Protein AF-A0A835QH93-F1 (afdb_monomer_lite)

Organism: Vanilla planifolia (NCBI:txid51239)

Secondary structure (DSSP, 8-state):
-----PPPHHHH-GGGEETTEE-HHHHHHHHHHHHHHHHHHSEE-HHHHHHHHHHHT--SS---HHHHHHHHHHHHHTTSEEEEE--SSGGGTTS-TT-EEEEE-TTTT-GGG--TTTTSGGGG-TTGGG--TTSSS-GGG-HHHHHHH--

pLDDT: mean 80.74, std 12.68, range [41.09, 94.75]

InterPro domains:
  IPR007832 RNA polymerase Rpc34 [PF05158] (1-40)
  IPR007832 RNA polymerase Rpc34 [PF05158] (43-150)
  IPR016049 RNA polymerase Rpc34-like [PTHR12780] (1-151)

Radius of gyration: 23.1 Å; chains: 1; bounding box: 52×60×58 Å

Sequence (151 aa):
MAVEFEPAKEISGGTWYSDGNLDVEFINILRDQCRMYVERFKVATIENVWQSIRDSGVFNTECSMQQIKEIMGSLVLDKELEELNSTGIGDFSRIQPGKKCYKRCKDGGNPKEQGILSSIPCGVCPRLTDCTPDGIISPKTCVYFDKWLDF

Foldseek 3Di:
DDDPDDPDCVVQVHPQDDPSHGPVVVLVVLLVLLLVVQVVLQKFDLVRSLVVVVVVVPDPDDDDSVSSVVSVVVCVVLLQKPKDFQCCDDSSVVPPGRDIMIGGRPPRPPVPCPDPLNLACLSVPPCVVQEDCPGPRYPVPHPRRVVSPPD

Structure (mmCIF, N/CA/C/O backbone):
data_AF-A0A835QH93-F1
#
_entry.id   AF-A0A835QH93-F1
#
loop_
_atom_site.group_PDB
_atom_site.id
_atom_site.type_symbol
_atom_site.label_atom_id
_atom_site.label_alt_id
_atom_site.label_comp_id
_atom_site.label_asym_id
_atom_site.label_entity_id
_atom_site.label_seq_id
_atom_site.pdbx_PDB_ins_code
_atom_site.Cartn_x
_atom_site.Cartn_y
_atom_site.Cartn_z
_atom_site.occupancy
_atom_site.B_iso_or_equiv
_atom_site.auth_seq_id
_atom_site.auth_comp_id
_atom_site.auth_asym_id
_atom_site.auth_atom_id
_atom_site.pdbx_PDB_model_num
ATOM 1 N N . MET A 1 1 ? -12.101 -43.143 9.505 1.00 41.09 1 MET A N 1
ATOM 2 C CA . MET A 1 1 ? -12.578 -41.748 9.487 1.00 41.09 1 MET A CA 1
ATOM 3 C C . MET A 1 1 ? -11.336 -40.892 9.366 1.00 41.09 1 MET A C 1
ATOM 5 O O . MET A 1 1 ? -10.576 -40.824 10.322 1.00 41.09 1 MET A O 1
ATOM 9 N N . ALA A 1 2 ? -11.031 -40.423 8.157 1.00 46.91 2 ALA A N 1
ATOM 10 C CA . ALA A 1 2 ? -9.897 -39.534 7.954 1.00 46.91 2 ALA A CA 1
ATOM 11 C C . ALA A 1 2 ? -10.254 -38.208 8.625 1.00 46.91 2 ALA A C 1
ATOM 13 O O . ALA A 1 2 ? -11.268 -37.605 8.288 1.00 46.91 2 ALA A O 1
ATOM 14 N N . VAL A 1 3 ? -9.483 -37.838 9.641 1.00 52.50 3 VAL A N 1
ATOM 15 C CA . VAL A 1 3 ? -9.529 -36.506 10.236 1.00 52.50 3 VAL A CA 1
ATOM 16 C C . VAL A 1 3 ? -9.172 -35.541 9.112 1.00 52.50 3 VAL A C 1
ATOM 18 O O . VAL A 1 3 ? -8.122 -35.702 8.490 1.00 52.50 3 VAL A O 1
ATOM 21 N N . GLU A 1 4 ? -10.071 -34.614 8.795 1.00 51.53 4 GLU A N 1
ATOM 22 C CA . GLU A 1 4 ? -9.801 -33.554 7.830 1.00 51.53 4 GLU A CA 1
ATOM 23 C C . GLU A 1 4 ? -8.654 -32.706 8.384 1.00 51.53 4 GLU A C 1
ATOM 25 O O . GLU A 1 4 ? -8.817 -31.925 9.319 1.00 51.53 4 GLU A O 1
ATOM 30 N N . PHE A 1 5 ? -7.448 -32.953 7.877 1.00 62.72 5 PHE A N 1
ATOM 31 C CA . PHE A 1 5 ? -6.289 -32.133 8.180 1.00 62.72 5 PHE A CA 1
ATOM 32 C C . PHE A 1 5 ? -6.485 -30.798 7.473 1.00 62.72 5 PHE A C 1
ATOM 34 O O . PHE A 1 5 ? -6.316 -30.712 6.257 1.00 62.72 5 PHE A O 1
ATOM 41 N N . GLU A 1 6 ? -6.834 -29.760 8.228 1.00 58.00 6 GLU A N 1
ATOM 42 C CA . GLU A 1 6 ? -6.740 -28.401 7.713 1.00 58.00 6 GLU A CA 1
ATOM 43 C C . GLU A 1 6 ? -5.255 -28.080 7.477 1.00 58.00 6 GLU A C 1
ATOM 45 O O . GLU A 1 6 ? -4.447 -28.156 8.413 1.00 58.00 6 GLU A O 1
ATOM 50 N N . PRO A 1 7 ? -4.847 -27.763 6.236 1.00 60.41 7 PRO A N 1
ATOM 51 C CA . PRO A 1 7 ? -3.480 -27.351 5.961 1.00 60.41 7 PRO A CA 1
ATOM 52 C C . PRO A 1 7 ? -3.141 -26.104 6.781 1.00 60.41 7 PRO A C 1
ATOM 54 O O . PRO A 1 7 ? -3.961 -25.194 6.927 1.00 60.41 7 PRO A O 1
ATOM 57 N N . ALA A 1 8 ? -1.914 -26.055 7.307 1.00 59.53 8 ALA A N 1
ATOM 58 C CA . ALA A 1 8 ? -1.436 -24.904 8.065 1.00 59.53 8 ALA A CA 1
ATOM 59 C C . ALA A 1 8 ? -1.671 -23.608 7.271 1.00 59.53 8 ALA A C 1
ATOM 61 O O . ALA A 1 8 ? -1.452 -23.576 6.060 1.00 59.53 8 ALA A O 1
ATOM 62 N N . LYS A 1 9 ? -2.095 -22.536 7.952 1.00 63.66 9 LYS A N 1
ATOM 63 C CA . LYS A 1 9 ? -2.464 -21.252 7.321 1.00 63.66 9 LYS A CA 1
ATOM 64 C C . LYS A 1 9 ? -1.353 -20.658 6.447 1.00 63.66 9 LYS A C 1
ATOM 66 O O . LYS A 1 9 ? -1.638 -19.964 5.482 1.00 63.66 9 LYS A O 1
ATOM 71 N N . GLU A 1 10 ? -0.098 -20.963 6.764 1.00 60.88 10 GLU A N 1
ATOM 72 C CA . GLU A 1 10 ? 1.080 -20.560 5.986 1.00 60.88 10 GLU A CA 1
ATOM 73 C C . GLU A 1 10 ? 1.175 -21.273 4.625 1.00 60.88 10 GLU A C 1
ATOM 75 O O . GLU A 1 10 ? 1.751 -20.736 3.686 1.00 60.88 10 GLU A O 1
ATOM 80 N N . ILE A 1 11 ? 0.591 -22.470 4.511 1.00 63.59 11 ILE A N 1
ATOM 81 C CA . ILE A 1 11 ? 0.590 -23.311 3.307 1.00 63.59 11 ILE A CA 1
ATOM 82 C C . ILE A 1 11 ? -0.681 -23.069 2.480 1.00 63.59 11 ILE A C 1
ATOM 84 O O . ILE A 1 11 ? -0.625 -23.076 1.256 1.00 63.59 11 ILE A O 1
ATOM 88 N N . SER A 1 12 ? -1.824 -22.829 3.132 1.00 62.31 12 SER A N 1
ATOM 89 C CA . SER A 1 12 ? -3.102 -22.543 2.461 1.00 62.31 12 SER A CA 1
ATOM 90 C C . SER A 1 12 ? -3.302 -21.073 2.085 1.00 62.31 12 SER A C 1
ATOM 92 O O . SER A 1 12 ? -4.316 -20.735 1.482 1.00 62.31 12 SER A O 1
ATOM 94 N N . GLY A 1 13 ? -2.366 -20.191 2.453 1.00 63.03 13 GLY A N 1
ATOM 95 C CA . GLY A 1 13 ? -2.472 -18.745 2.234 1.00 63.03 13 GLY A CA 1
ATOM 96 C C . GLY A 1 13 ? -3.401 -18.027 3.226 1.00 63.03 13 GLY A C 1
ATOM 97 O O . GLY A 1 13 ? -3.444 -16.797 3.273 1.00 63.03 13 GLY A O 1
ATOM 98 N N . GLY A 1 14 ? -4.099 -18.775 4.084 1.00 72.25 14 GLY A N 1
ATOM 99 C CA . GLY A 1 14 ? -4.947 -18.231 5.137 1.00 72.25 14 GLY A CA 1
ATOM 100 C C . GLY A 1 14 ? -6.196 -17.523 4.604 1.00 72.25 14 GLY A C 1
ATOM 101 O O . GLY A 1 14 ? -6.692 -17.805 3.521 1.00 72.25 14 GLY A O 1
ATOM 102 N N . THR A 1 15 ? -6.722 -16.582 5.386 1.00 71.69 15 THR A N 1
ATOM 103 C CA . THR A 1 15 ? -8.011 -15.907 5.140 1.00 71.69 15 THR A CA 1
ATOM 104 C C . THR A 1 15 ? -7.987 -14.867 4.014 1.00 71.69 15 THR A C 1
ATOM 106 O O . THR A 1 15 ? -8.982 -14.177 3.810 1.00 71.69 15 THR A O 1
ATOM 109 N N . TRP A 1 16 ? -6.861 -14.716 3.313 1.00 78.75 16 TRP A N 1
ATOM 110 C CA . TRP A 1 16 ? -6.743 -13.871 2.120 1.00 78.75 16 TRP A CA 1
ATOM 111 C C . TRP A 1 16 ? -6.931 -14.650 0.819 1.00 78.75 16 TRP A C 1
ATOM 113 O O . TRP A 1 16 ? -6.982 -14.040 -0.244 1.00 78.75 16 TRP A O 1
ATOM 123 N N . TYR A 1 17 ? -7.000 -15.980 0.896 1.00 79.81 17 TYR A N 1
ATOM 124 C CA . TYR A 1 17 ? -7.108 -16.849 -0.264 1.00 79.81 17 TYR A CA 1
ATOM 125 C C . TYR A 1 17 ? -8.486 -17.500 -0.304 1.00 79.81 17 TYR A C 1
ATOM 127 O O . TYR A 1 17 ? -8.955 -18.068 0.682 1.00 79.81 17 TYR A O 1
ATOM 135 N N . SER A 1 18 ? -9.095 -17.446 -1.480 1.00 73.62 18 SER A N 1
ATOM 136 C CA . SER A 1 18 ? -10.361 -18.076 -1.822 1.00 73.62 18 SER A CA 1
ATOM 137 C C . SER A 1 18 ? -10.077 -19.066 -2.954 1.00 73.62 18 SER A C 1
ATOM 139 O O . SER A 1 18 ? -9.582 -18.678 -4.010 1.00 73.62 18 SER A O 1
ATOM 141 N N . ASP A 1 19 ? -10.329 -20.357 -2.720 1.00 72.88 19 ASP A N 1
ATOM 142 C CA . ASP A 1 19 ? -10.114 -21.438 -3.703 1.00 72.88 19 ASP A CA 1
ATOM 143 C C . ASP A 1 19 ? -8.697 -21.455 -4.325 1.00 72.88 19 ASP A C 1
ATOM 145 O O . ASP A 1 19 ? -8.501 -21.522 -5.538 1.00 72.88 19 ASP A O 1
ATOM 149 N N . GLY A 1 20 ? -7.674 -21.304 -3.475 1.00 73.81 20 GLY A N 1
ATOM 150 C CA . GLY A 1 20 ? -6.267 -21.312 -3.892 1.00 73.81 20 GLY A CA 1
ATOM 151 C C . GLY A 1 20 ? -5.785 -20.039 -4.598 1.00 73.81 20 GLY A C 1
ATOM 152 O O . GLY A 1 20 ? -4.603 -19.951 -4.927 1.00 73.81 20 GLY A O 1
ATOM 153 N N . ASN A 1 21 ? -6.649 -19.036 -4.785 1.00 78.69 21 ASN A N 1
ATOM 154 C CA . ASN A 1 21 ? -6.293 -17.740 -5.358 1.00 78.69 21 ASN A CA 1
ATOM 155 C C . ASN A 1 21 ? -6.400 -16.626 -4.317 1.00 78.69 21 ASN A C 1
ATOM 157 O O . ASN A 1 21 ? -7.298 -16.631 -3.480 1.00 78.69 21 ASN A O 1
ATOM 161 N N . LEU A 1 22 ? -5.492 -15.652 -4.383 1.00 81.75 22 LEU A N 1
ATOM 162 C CA . LEU A 1 22 ? -5.557 -14.463 -3.537 1.00 81.75 22 LEU A CA 1
ATOM 163 C C . LEU A 1 22 ? -6.798 -13.639 -3.907 1.00 81.75 22 LEU A C 1
ATOM 165 O O . LEU A 1 22 ? -6.974 -13.266 -5.068 1.00 81.75 22 LEU A O 1
ATOM 169 N N . ASP A 1 23 ? -7.624 -13.318 -2.918 1.00 85.25 23 ASP A N 1
ATOM 170 C CA . ASP A 1 23 ? -8.835 -12.525 -3.098 1.00 85.25 23 ASP A CA 1
ATOM 171 C C . ASP A 1 23 ? -8.491 -11.028 -3.160 1.00 85.25 23 ASP A C 1
ATOM 173 O O . ASP A 1 23 ? -8.589 -10.268 -2.193 1.00 85.25 23 ASP A O 1
ATOM 177 N N . VAL A 1 24 ? -7.989 -10.612 -4.324 1.00 86.62 24 VAL A N 1
ATOM 178 C CA . VAL A 1 24 ? -7.535 -9.236 -4.572 1.00 86.62 24 VAL A CA 1
ATOM 179 C C . VAL A 1 24 ? -8.693 -8.240 -4.466 1.00 86.62 24 VAL A C 1
ATOM 181 O O . VAL A 1 24 ? -8.497 -7.113 -4.011 1.00 86.62 24 VAL A O 1
ATOM 184 N N . GLU A 1 25 ? -9.901 -8.642 -4.860 1.00 85.75 25 GLU A N 1
ATOM 185 C CA . GLU A 1 25 ? -11.086 -7.787 -4.795 1.00 85.75 25 GLU A CA 1
ATOM 186 C C . GLU A 1 25 ? -11.473 -7.509 -3.340 1.00 85.75 25 GLU A C 1
ATOM 188 O O . GLU A 1 25 ? -11.608 -6.347 -2.950 1.00 85.75 25 GLU A O 1
ATOM 193 N N . PHE A 1 26 ? -11.523 -8.551 -2.506 1.00 84.94 26 PHE A N 1
ATOM 194 C CA . PHE A 1 26 ? -11.738 -8.407 -1.069 1.00 84.94 26 PHE A CA 1
ATOM 195 C C . PHE A 1 26 ? -10.687 -7.504 -0.408 1.00 84.94 26 PHE A C 1
ATOM 197 O O . PHE A 1 26 ? -11.040 -6.588 0.342 1.00 84.94 26 PHE A O 1
ATOM 204 N N . ILE A 1 27 ? -9.400 -7.714 -0.713 1.00 87.88 27 ILE A N 1
ATOM 205 C CA . ILE A 1 27 ? -8.294 -6.907 -0.173 1.00 87.88 27 ILE A CA 1
ATOM 206 C C . ILE A 1 27 ? -8.453 -5.431 -0.551 1.00 87.88 27 ILE A C 1
ATOM 208 O O . ILE A 1 27 ? -8.309 -4.560 0.310 1.00 87.88 27 ILE A O 1
ATOM 212 N N . ASN A 1 28 ? -8.773 -5.141 -1.813 1.00 88.69 28 ASN A N 1
ATOM 213 C CA . ASN A 1 28 ? -8.933 -3.771 -2.293 1.00 88.69 28 ASN A CA 1
ATOM 214 C C . ASN A 1 28 ? -10.135 -3.072 -1.648 1.00 88.69 28 ASN A C 1
ATOM 216 O O . ASN A 1 28 ? -9.997 -1.945 -1.176 1.00 88.69 28 ASN A O 1
ATOM 220 N N . ILE A 1 29 ? -11.283 -3.748 -1.539 1.00 88.38 29 ILE A N 1
ATOM 221 C CA . ILE A 1 29 ? -12.468 -3.183 -0.876 1.00 88.38 29 ILE A CA 1
ATOM 222 C C . ILE A 1 29 ? -12.162 -2.890 0.598 1.00 88.38 29 ILE A C 1
ATOM 224 O O . ILE A 1 29 ? -12.495 -1.819 1.109 1.00 88.38 29 ILE A O 1
ATOM 228 N N . LEU A 1 30 ? -11.497 -3.816 1.295 1.00 88.62 30 LEU A N 1
ATOM 229 C CA . LEU A 1 30 ? -11.138 -3.642 2.702 1.00 88.62 30 LEU A CA 1
ATOM 230 C C . LEU A 1 30 ? -10.139 -2.495 2.894 1.00 88.62 30 LEU A C 1
ATOM 232 O O . LEU A 1 30 ? -10.260 -1.708 3.836 1.00 88.62 30 LEU A O 1
ATOM 236 N N . ARG A 1 31 ? -9.175 -2.368 1.979 1.00 90.56 31 ARG A N 1
ATOM 237 C CA . ARG A 1 31 ? -8.226 -1.255 1.934 1.00 90.56 31 ARG A CA 1
ATOM 238 C C . ARG A 1 31 ? -8.944 0.085 1.763 1.00 90.56 31 ARG A C 1
ATOM 240 O O . ARG A 1 31 ? -8.655 1.015 2.519 1.00 90.56 31 ARG A O 1
ATOM 247 N N . ASP A 1 32 ? -9.890 0.178 0.832 1.00 89.25 32 ASP A N 1
ATOM 248 C CA . ASP A 1 32 ? -10.663 1.401 0.600 1.00 89.25 32 ASP A CA 1
ATOM 249 C C . ASP A 1 32 ? -11.520 1.769 1.812 1.00 89.25 32 ASP A C 1
ATOM 251 O O . ASP A 1 32 ? -11.512 2.924 2.236 1.00 89.25 32 ASP A O 1
ATOM 255 N N . GLN A 1 33 ? -12.178 0.799 2.454 1.00 88.88 33 GLN A N 1
ATOM 256 C CA . GLN A 1 33 ? -12.939 1.049 3.684 1.00 88.88 33 GLN A CA 1
ATOM 257 C C . GLN A 1 33 ? -12.050 1.576 4.818 1.00 88.88 33 GLN A C 1
ATOM 259 O O . GLN A 1 33 ? -12.387 2.576 5.461 1.00 88.88 33 GLN A O 1
ATOM 264 N N . CYS A 1 34 ? -10.884 0.957 5.035 1.00 89.88 34 CYS A N 1
ATOM 265 C CA . CYS A 1 34 ? -9.896 1.437 6.002 1.00 89.88 34 CYS A CA 1
ATOM 266 C C . CYS A 1 34 ? -9.474 2.879 5.693 1.00 89.88 34 CYS A C 1
ATOM 268 O O . CYS A 1 34 ? -9.470 3.729 6.587 1.00 89.88 34 CYS A O 1
ATOM 270 N N . ARG A 1 35 ? -9.160 3.180 4.427 1.00 88.94 35 ARG A N 1
ATOM 271 C CA . ARG A 1 35 ? -8.760 4.523 3.994 1.00 88.94 35 ARG A CA 1
ATOM 272 C C . ARG A 1 35 ? -9.872 5.545 4.228 1.00 88.94 35 ARG A C 1
ATOM 274 O O . ARG A 1 35 ? -9.624 6.568 4.866 1.00 88.94 35 ARG A O 1
ATOM 281 N N . MET A 1 36 ? -11.086 5.260 3.760 1.00 88.06 36 MET A N 1
ATOM 282 C CA . MET A 1 36 ? -12.250 6.140 3.899 1.00 88.06 36 MET A CA 1
ATOM 283 C C . MET A 1 36 ? -12.551 6.448 5.367 1.00 88.06 36 MET A C 1
ATOM 285 O O . MET A 1 36 ? -12.867 7.589 5.716 1.00 88.06 36 MET A O 1
ATOM 289 N N . TYR A 1 37 ? -12.412 5.455 6.249 1.00 89.12 37 TYR A N 1
ATOM 290 C CA . TYR A 1 37 ? -12.586 5.658 7.682 1.00 89.12 37 TYR A CA 1
ATOM 291 C C . TYR A 1 37 ? -11.554 6.644 8.248 1.00 89.12 37 TYR A C 1
ATOM 293 O O . TYR A 1 37 ? -11.921 7.601 8.936 1.00 89.12 37 TYR A O 1
ATOM 301 N N . VAL A 1 38 ? -10.266 6.457 7.937 1.00 88.88 38 VAL A N 1
ATOM 302 C CA . VAL A 1 38 ? -9.202 7.351 8.426 1.00 88.88 38 VAL A CA 1
ATOM 303 C C . VAL A 1 38 ? -9.373 8.771 7.882 1.00 88.88 38 VAL A C 1
ATOM 305 O O . VAL A 1 38 ? -9.186 9.734 8.627 1.00 88.88 38 VAL A O 1
ATOM 308 N N . GLU A 1 39 ? -9.778 8.924 6.619 1.00 86.19 39 GLU A N 1
ATOM 309 C CA . GLU A 1 39 ? -10.059 10.236 6.020 1.00 86.19 39 GLU A CA 1
ATOM 310 C C . GLU A 1 39 ? -11.213 10.956 6.727 1.00 86.19 39 GLU A C 1
ATOM 312 O O . GLU A 1 39 ? -11.124 12.154 7.001 1.00 86.19 39 GLU A O 1
ATOM 317 N N . ARG A 1 40 ? -12.270 10.226 7.099 1.00 86.19 40 ARG A N 1
ATOM 318 C CA . ARG A 1 40 ? -13.438 10.798 7.778 1.00 86.19 40 ARG A CA 1
ATOM 319 C C . ARG A 1 40 ? -13.153 11.212 9.222 1.00 86.19 40 ARG A C 1
ATOM 321 O O . ARG A 1 40 ? -13.642 12.252 9.663 1.00 86.19 40 ARG A O 1
ATOM 328 N N . PHE A 1 41 ? -12.400 10.407 9.970 1.00 82.00 41 PHE A N 1
ATOM 329 C CA . PHE A 1 41 ? -12.162 10.628 11.403 1.00 82.00 41 PHE A CA 1
ATOM 330 C C . PHE A 1 41 ? -10.837 11.338 11.722 1.00 82.00 41 PHE A C 1
ATOM 332 O O . PHE A 1 41 ? -10.592 11.645 12.888 1.00 82.00 41 PHE A O 1
ATOM 339 N N . LYS A 1 42 ? -10.014 11.646 10.705 1.00 83.75 42 LYS A N 1
ATOM 340 C CA . LYS A 1 42 ? -8.650 12.221 10.762 1.00 83.75 42 LYS A CA 1
ATOM 341 C C . LYS A 1 42 ? -7.600 11.351 11.457 1.00 83.75 42 LYS A C 1
ATOM 343 O O . LYS A 1 42 ? -6.460 11.295 10.999 1.00 83.75 42 LYS A O 1
ATOM 348 N N . VAL A 1 43 ? -7.972 10.696 12.553 1.00 86.56 43 VAL A N 1
ATOM 349 C CA . VAL A 1 43 ? -7.147 9.776 13.333 1.00 86.56 43 VAL A CA 1
ATOM 350 C C . VAL A 1 43 ? -7.9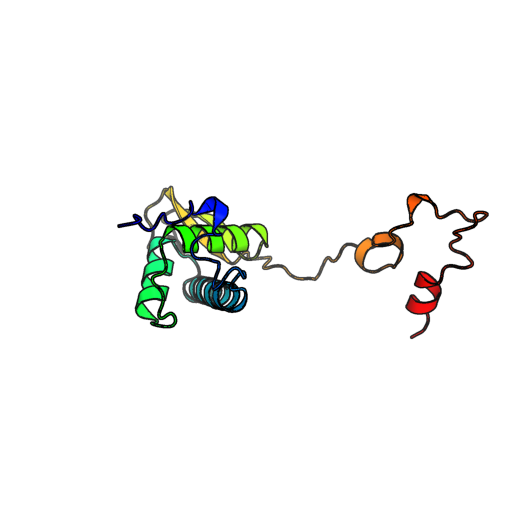76 8.538 13.658 1.00 86.56 43 VAL A C 1
ATOM 352 O O . VAL A 1 43 ? -9.120 8.645 14.100 1.00 86.56 43 VAL A O 1
ATOM 355 N N . ALA A 1 44 ? -7.393 7.358 13.470 1.00 88.94 44 ALA A N 1
ATOM 356 C CA . ALA A 1 44 ? -8.046 6.085 13.738 1.00 88.94 44 ALA A CA 1
ATOM 357 C C . ALA A 1 44 ? -7.146 5.124 14.523 1.00 88.94 44 ALA A C 1
ATOM 359 O O . ALA A 1 44 ? -5.923 5.162 14.420 1.00 88.94 44 ALA A O 1
ATOM 360 N N . THR A 1 45 ? -7.753 4.223 15.290 1.00 89.56 45 THR A N 1
ATOM 361 C CA . THR A 1 45 ? -7.084 3.064 15.899 1.00 89.56 45 THR A CA 1
ATOM 362 C C . THR A 1 45 ? -7.542 1.786 15.196 1.00 89.56 45 THR A C 1
ATOM 364 O O . THR A 1 45 ? -8.610 1.768 14.583 1.00 89.56 45 THR A O 1
ATOM 367 N N . ILE A 1 46 ? -6.765 0.702 15.308 1.00 87.25 46 ILE A N 1
ATOM 368 C CA . ILE A 1 46 ? -7.145 -0.612 14.746 1.00 87.25 46 ILE A CA 1
ATOM 369 C C . ILE A 1 46 ? -8.501 -1.058 15.302 1.00 87.25 46 ILE A C 1
A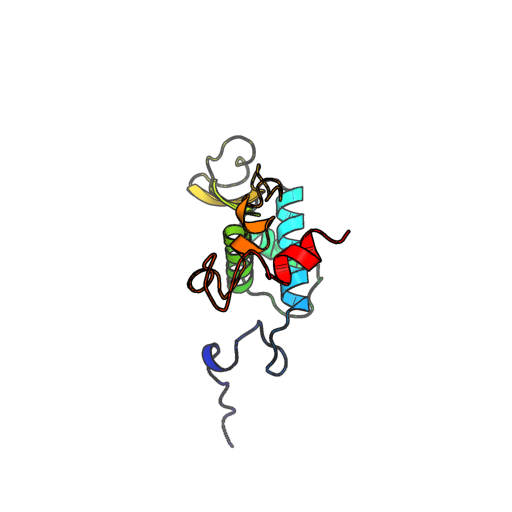TOM 371 O O . ILE A 1 46 ? -9.342 -1.536 14.552 1.00 87.25 46 ILE A O 1
ATOM 375 N N . GLU A 1 47 ? -8.719 -0.857 16.605 1.00 88.12 47 GLU A N 1
ATOM 376 C CA . GLU A 1 47 ? -9.965 -1.189 17.309 1.00 88.12 47 GLU A CA 1
ATOM 377 C C . GLU A 1 47 ? -11.174 -0.496 16.659 1.00 88.12 47 GLU A C 1
ATOM 379 O O . GLU A 1 47 ? -12.150 -1.155 16.305 1.00 88.12 47 GLU A O 1
ATOM 384 N N . ASN A 1 48 ? -11.080 0.817 16.435 1.00 86.94 48 ASN A N 1
ATOM 385 C CA . ASN A 1 48 ? -12.176 1.610 15.881 1.00 86.94 48 ASN A CA 1
ATOM 386 C C . ASN A 1 48 ? -12.455 1.269 14.412 1.00 86.94 48 ASN A C 1
ATOM 388 O O . ASN A 1 48 ? -13.609 1.232 13.990 1.00 86.94 48 ASN A O 1
ATOM 392 N N . VAL A 1 49 ? -11.403 1.006 13.632 1.00 88.62 49 VAL A N 1
ATOM 393 C CA . VAL A 1 49 ? -11.546 0.631 12.217 1.00 88.62 49 VAL A CA 1
ATOM 394 C C . VAL A 1 49 ? -12.164 -0.757 12.101 1.00 88.62 49 VAL A C 1
ATOM 396 O O . VAL A 1 49 ? -13.084 -0.955 11.314 1.00 88.62 49 VAL A O 1
ATOM 399 N N . TRP A 1 50 ? -11.727 -1.697 12.941 1.00 88.19 50 TRP A N 1
ATOM 400 C CA . TRP A 1 50 ? -12.303 -3.037 13.004 1.00 88.19 50 TRP A CA 1
ATOM 401 C C . TRP A 1 50 ? -13.785 -3.022 13.374 1.00 88.19 50 TRP A C 1
ATOM 403 O O . TRP A 1 50 ? -14.579 -3.695 12.718 1.00 88.19 50 TRP A O 1
ATOM 413 N N . GLN A 1 51 ? -14.177 -2.212 14.361 1.00 86.88 51 GLN A N 1
ATOM 414 C CA . GLN A 1 51 ? -15.589 -2.029 14.708 1.00 86.88 51 GLN A CA 1
ATOM 415 C C . GLN A 1 51 ? -16.383 -1.434 13.543 1.00 86.88 51 GLN A C 1
ATOM 417 O O . GLN A 1 51 ? -17.409 -1.987 13.165 1.00 86.88 51 GLN A O 1
ATOM 422 N N . SER A 1 52 ? -15.870 -0.385 12.898 1.00 85.06 52 SER A N 1
ATOM 423 C CA . SER A 1 52 ? -16.567 0.242 11.772 1.00 85.06 52 SER A CA 1
ATOM 424 C C . SER A 1 52 ? -16.768 -0.690 10.579 1.00 85.06 52 SER A C 1
ATOM 426 O O . SER A 1 52 ? -17.753 -0.537 9.863 1.00 85.06 52 SER A O 1
ATOM 428 N N . ILE A 1 53 ? -15.839 -1.615 10.334 1.00 85.69 53 ILE A N 1
ATOM 429 C CA . ILE A 1 53 ? -15.955 -2.603 9.253 1.00 85.69 53 ILE A CA 1
ATOM 430 C C . ILE A 1 53 ? -16.976 -3.688 9.604 1.00 85.69 53 ILE A C 1
ATOM 432 O O . ILE A 1 53 ? -17.681 -4.172 8.723 1.00 85.69 53 ILE A O 1
ATOM 436 N N . ARG A 1 54 ? -17.103 -4.050 10.886 1.00 84.62 54 ARG A N 1
ATOM 437 C CA . ARG A 1 54 ? -18.190 -4.929 11.335 1.00 84.62 54 ARG A CA 1
ATOM 438 C C . ARG A 1 54 ? -19.550 -4.253 11.213 1.00 84.62 54 ARG A C 1
ATOM 440 O O . ARG A 1 54 ? -20.481 -4.865 10.702 1.00 84.62 54 ARG A O 1
ATOM 447 N N . ASP A 1 55 ? -19.643 -2.997 11.636 1.00 83.94 55 ASP A N 1
ATOM 448 C CA . ASP A 1 55 ? -20.895 -2.239 11.626 1.00 83.94 55 ASP A CA 1
ATOM 449 C C . ASP A 1 55 ? -21.361 -1.890 10.206 1.00 83.94 55 ASP A C 1
ATOM 451 O O . ASP A 1 55 ? -22.558 -1.732 9.969 1.00 83.94 55 ASP A O 1
ATOM 455 N N . SER A 1 56 ? -20.436 -1.775 9.247 1.00 78.94 56 SER A N 1
ATOM 456 C CA . SER A 1 56 ? -20.779 -1.488 7.853 1.00 78.94 56 SER A CA 1
ATOM 457 C C . SER A 1 56 ? -21.406 -2.682 7.129 1.00 78.94 56 SER A C 1
ATOM 459 O O . SER A 1 56 ? -22.066 -2.476 6.111 1.00 78.94 56 SER A O 1
ATOM 461 N N . GLY A 1 57 ? -21.223 -3.912 7.629 1.00 73.31 57 GLY A N 1
ATOM 462 C CA . GLY A 1 57 ? -21.819 -5.126 7.059 1.00 73.31 57 GLY A CA 1
ATOM 463 C C . GLY A 1 57 ? -21.403 -5.416 5.611 1.00 73.31 57 GLY A C 1
ATOM 464 O O . GLY A 1 57 ? -22.089 -6.156 4.914 1.00 73.31 57 GLY A O 1
ATOM 465 N N . VAL A 1 58 ? -20.305 -4.814 5.140 1.00 71.75 58 VAL A N 1
ATOM 466 C CA . VAL A 1 58 ? -19.854 -4.893 3.736 1.00 71.75 58 VAL A CA 1
ATOM 467 C C . VAL A 1 58 ? -19.344 -6.293 3.382 1.00 71.75 58 VAL A C 1
ATOM 469 O O . VAL A 1 58 ? -19.379 -6.692 2.221 1.00 71.75 58 VAL A O 1
ATOM 472 N N . PHE A 1 59 ? -18.896 -7.056 4.378 1.00 69.62 59 PHE A N 1
ATOM 473 C CA . PHE A 1 59 ? -18.334 -8.387 4.192 1.00 69.62 59 PHE A CA 1
ATOM 474 C C . PHE A 1 59 ? -19.212 -9.449 4.851 1.00 69.62 59 PHE A C 1
ATOM 476 O O . PHE A 1 59 ? -19.575 -9.326 6.019 1.00 69.62 59 PHE A O 1
ATOM 483 N N . ASN A 1 60 ? -19.490 -10.525 4.113 1.00 63.84 60 ASN A N 1
ATOM 484 C CA . ASN A 1 60 ? -20.109 -11.738 4.662 1.00 63.84 60 ASN A CA 1
ATOM 485 C C . ASN A 1 60 ? -19.119 -12.600 5.463 1.00 63.84 60 ASN A C 1
ATOM 487 O O . ASN A 1 60 ? -19.534 -13.481 6.211 1.00 63.84 60 ASN A O 1
ATOM 491 N N . THR A 1 61 ? -17.818 -12.361 5.297 1.00 68.19 61 THR A N 1
ATOM 492 C CA . THR A 1 61 ? -16.742 -13.135 5.924 1.00 68.19 61 THR A CA 1
ATOM 493 C C . THR A 1 61 ? -16.266 -12.452 7.205 1.00 68.19 61 THR A C 1
ATOM 495 O O . THR A 1 61 ? -16.122 -11.230 7.254 1.00 68.19 61 THR A O 1
ATOM 498 N N . GLU A 1 62 ? -15.980 -13.231 8.251 1.00 67.44 62 GLU A N 1
ATOM 499 C CA . GLU A 1 62 ? -15.459 -12.696 9.510 1.00 67.44 62 GLU A CA 1
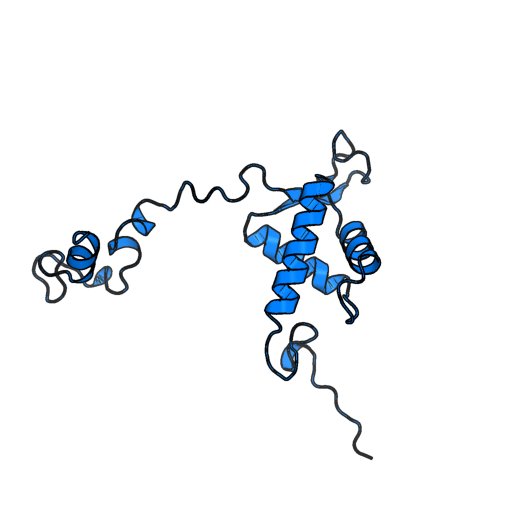ATOM 500 C C . GLU A 1 62 ? -14.053 -12.095 9.330 1.00 67.44 62 GLU A C 1
ATOM 502 O O . GLU A 1 62 ? -13.057 -12.810 9.234 1.00 67.44 62 GLU A O 1
ATOM 507 N N . CYS A 1 63 ? -13.944 -10.763 9.339 1.00 76.06 63 CYS A N 1
ATOM 508 C CA . CYS A 1 63 ? -12.647 -10.090 9.408 1.00 76.06 63 CYS A CA 1
ATOM 509 C C . CYS A 1 63 ? -12.043 -10.192 10.815 1.00 76.06 63 CYS A C 1
ATOM 511 O O . CYS A 1 63 ? -12.593 -9.677 11.799 1.00 76.06 63 CYS A O 1
ATOM 513 N N . SER A 1 64 ? -10.853 -10.786 10.912 1.00 84.50 64 SER A N 1
ATOM 514 C CA . SER A 1 64 ? -10.071 -10.788 12.150 1.00 84.50 64 SER A CA 1
ATOM 515 C C . SER A 1 64 ? -9.349 -9.453 12.371 1.00 84.50 64 SER A C 1
ATOM 517 O O . SER A 1 64 ? -9.033 -8.711 11.439 1.00 84.50 64 SER A O 1
ATOM 519 N N . MET A 1 65 ? -9.031 -9.147 13.629 1.00 84.06 65 MET A N 1
ATOM 520 C CA . MET A 1 65 ? -8.270 -7.941 13.978 1.00 84.06 65 MET A CA 1
ATOM 521 C C . MET A 1 65 ? -6.849 -7.957 13.386 1.00 84.06 65 MET A C 1
ATOM 523 O O . MET A 1 65 ? -6.279 -6.908 13.089 1.00 84.06 65 MET A O 1
ATOM 527 N N . GLN A 1 66 ? -6.290 -9.152 13.176 1.00 85.06 66 GLN A N 1
ATOM 528 C CA . GLN A 1 66 ? -4.976 -9.339 12.571 1.00 85.06 66 GLN A CA 1
ATOM 529 C C . GLN A 1 66 ? -4.974 -8.959 11.085 1.00 85.06 66 GLN A C 1
ATOM 531 O O . GLN A 1 66 ? -4.074 -8.245 10.655 1.00 85.06 66 GLN A O 1
ATOM 536 N N . GLN A 1 67 ? -6.022 -9.317 10.339 1.00 85.88 67 GLN A N 1
ATOM 537 C CA . GLN A 1 67 ? -6.159 -8.928 8.931 1.00 85.88 67 GLN A CA 1
ATOM 538 C C . GLN A 1 67 ? -6.202 -7.410 8.755 1.00 85.88 67 GLN A C 1
ATOM 540 O O . GLN A 1 67 ? -5.532 -6.854 7.892 1.00 85.88 67 GLN A O 1
ATOM 545 N N . ILE A 1 68 ? -6.936 -6.708 9.619 1.00 88.81 68 ILE A N 1
ATOM 546 C CA . ILE A 1 68 ? -6.988 -5.242 9.562 1.00 88.81 68 ILE A CA 1
ATOM 547 C C . ILE A 1 68 ? -5.632 -4.633 9.895 1.00 88.81 68 ILE A C 1
ATOM 549 O O . ILE A 1 68 ? -5.229 -3.656 9.270 1.00 88.81 68 ILE A O 1
ATOM 553 N N . LYS A 1 69 ? -4.899 -5.218 10.846 1.00 89.88 69 LYS A N 1
ATOM 554 C CA . LYS A 1 69 ? -3.536 -4.784 11.157 1.00 89.88 69 LYS A CA 1
ATOM 555 C C . LYS A 1 69 ? -2.599 -4.952 9.955 1.00 89.88 69 LYS A C 1
ATOM 557 O O . LYS A 1 69 ? -1.794 -4.061 9.708 1.00 89.88 69 LYS A O 1
ATOM 562 N N . GLU A 1 70 ? -2.714 -6.047 9.208 1.00 89.88 70 GLU A N 1
ATOM 563 C CA . GLU A 1 70 ? -1.935 -6.283 7.985 1.00 89.88 70 GLU A CA 1
ATOM 564 C C . GLU A 1 70 ? -2.280 -5.267 6.887 1.00 89.88 70 GLU A C 1
ATOM 566 O O . GLU A 1 70 ? -1.375 -4.646 6.330 1.00 89.88 70 GLU A O 1
ATOM 571 N N . ILE A 1 71 ? -3.570 -5.006 6.645 1.00 91.31 71 ILE A N 1
ATOM 572 C CA . ILE A 1 71 ? -4.019 -3.998 5.668 1.00 91.31 71 ILE A CA 1
ATOM 573 C C . ILE A 1 71 ? -3.572 -2.591 6.061 1.00 91.31 71 ILE A C 1
ATOM 575 O O . ILE A 1 71 ? -3.053 -1.853 5.226 1.00 91.31 71 ILE A O 1
ATOM 579 N N . MET A 1 72 ? -3.718 -2.216 7.333 1.00 90.06 72 MET A N 1
ATOM 580 C CA . MET A 1 72 ? -3.209 -0.939 7.837 1.00 90.06 72 MET A CA 1
ATOM 581 C C . MET A 1 72 ? -1.691 -0.839 7.683 1.00 90.06 72 MET A C 1
ATOM 583 O O . MET A 1 72 ? -1.187 0.213 7.305 1.00 90.06 72 MET A O 1
ATOM 587 N N . GLY A 1 73 ? -0.963 -1.932 7.926 1.00 90.50 73 GLY A N 1
ATOM 588 C CA . GLY A 1 73 ? 0.476 -2.008 7.689 1.00 90.50 73 GLY A CA 1
ATOM 589 C C . GLY A 1 73 ? 0.837 -1.783 6.220 1.00 90.50 73 GLY A C 1
ATOM 590 O O . GLY A 1 73 ? 1.713 -0.974 5.931 1.00 90.50 73 GLY A O 1
ATOM 591 N N . SER A 1 74 ? 0.124 -2.425 5.291 1.00 91.62 74 SER A N 1
ATOM 592 C CA . SER A 1 74 ? 0.283 -2.199 3.847 1.00 91.62 74 SER A CA 1
ATOM 593 C C . SER A 1 74 ? 0.018 -0.739 3.467 1.00 91.62 74 SER A C 1
ATOM 595 O O . SER A 1 74 ? 0.836 -0.130 2.785 1.00 91.62 74 SER A O 1
ATOM 597 N N . LEU A 1 75 ? -1.057 -0.136 3.978 1.00 90.31 75 LEU A N 1
ATOM 598 C CA . LEU A 1 75 ? -1.378 1.277 3.750 1.00 90.31 75 LEU A CA 1
ATOM 599 C C . LEU A 1 75 ? -0.294 2.240 4.271 1.00 90.31 75 LEU A C 1
ATOM 601 O O . LEU A 1 75 ? -0.075 3.306 3.692 1.00 90.31 75 LEU A O 1
ATOM 605 N N . VAL A 1 76 ? 0.387 1.881 5.363 1.00 90.62 76 VAL A N 1
ATOM 606 C CA . VAL A 1 76 ? 1.535 2.640 5.881 1.00 90.62 76 VAL A CA 1
ATOM 607 C C . VAL A 1 76 ? 2.761 2.475 4.983 1.00 90.62 76 VAL A C 1
ATOM 609 O O . VAL A 1 76 ? 3.442 3.460 4.700 1.00 90.62 76 VAL A O 1
ATOM 612 N N . LEU A 1 77 ? 3.034 1.259 4.498 1.00 89.00 77 LEU A N 1
ATOM 613 C CA . LEU A 1 77 ? 4.137 0.993 3.565 1.00 89.00 77 LEU A CA 1
ATOM 614 C C . LEU A 1 77 ? 3.968 1.759 2.247 1.00 89.00 77 LEU A C 1
ATOM 616 O O . LEU A 1 77 ? 4.938 2.314 1.734 1.00 89.00 77 LEU A O 1
ATOM 620 N N . ASP A 1 78 ? 2.729 1.884 1.773 1.00 87.19 78 ASP A N 1
ATOM 621 C CA . ASP A 1 78 ? 2.382 2.667 0.583 1.00 87.19 78 ASP A CA 1
ATOM 622 C C . ASP A 1 78 ? 2.398 4.187 0.829 1.00 87.19 78 ASP A C 1
ATOM 624 O O . ASP A 1 78 ? 2.070 4.970 -0.062 1.00 87.19 78 ASP A O 1
ATOM 628 N N . LYS A 1 79 ? 2.783 4.627 2.038 1.00 84.81 79 LYS A N 1
ATOM 629 C CA . LYS A 1 79 ? 2.827 6.035 2.476 1.00 84.81 79 LYS A CA 1
ATOM 630 C C . LYS A 1 79 ? 1.486 6.763 2.378 1.00 84.81 79 LYS A C 1
ATOM 632 O O . LYS A 1 79 ? 1.423 7.992 2.320 1.00 84.81 79 LYS A O 1
ATOM 637 N N . GLU A 1 80 ? 0.389 6.023 2.381 1.00 86.88 80 GLU A N 1
ATOM 638 C CA . GLU A 1 80 ? -0.950 6.600 2.373 1.00 86.88 80 GLU A CA 1
ATOM 639 C C . GLU A 1 80 ? -1.410 6.974 3.780 1.00 86.88 80 GLU A C 1
ATOM 641 O O . GLU A 1 80 ? -2.140 7.959 3.965 1.00 86.88 80 GLU A O 1
ATOM 646 N N . LEU A 1 81 ? -0.961 6.191 4.760 1.00 89.56 81 LEU A N 1
ATOM 647 C CA . LEU A 1 81 ? -1.176 6.386 6.183 1.00 89.56 81 LEU A CA 1
ATOM 648 C C . LEU A 1 81 ? 0.166 6.516 6.912 1.00 89.56 81 LEU A C 1
ATOM 650 O O . LEU A 1 81 ? 1.196 6.033 6.455 1.00 89.56 81 LEU A O 1
ATOM 654 N N . GLU A 1 82 ? 0.144 7.157 8.073 1.00 89.00 82 GLU A N 1
ATOM 655 C CA . GLU A 1 82 ? 1.292 7.273 8.972 1.00 89.00 82 GLU A CA 1
ATOM 656 C C . GLU A 1 82 ? 0.919 6.673 10.334 1.00 89.00 82 GLU A C 1
ATOM 658 O O . GLU A 1 82 ? -0.111 7.045 10.908 1.00 89.00 82 GLU A O 1
ATOM 663 N N . GLU A 1 83 ? 1.740 5.747 10.844 1.00 89.31 83 GLU A N 1
ATOM 664 C CA . GLU A 1 83 ? 1.605 5.206 12.203 1.00 89.31 83 GLU A CA 1
ATOM 665 C C . GLU A 1 83 ? 2.227 6.177 13.214 1.00 89.31 83 GLU A C 1
ATOM 667 O O . GLU A 1 83 ? 3.377 6.591 13.083 1.00 89.31 83 GLU A O 1
ATOM 672 N N . LEU A 1 84 ? 1.462 6.530 14.243 1.00 87.81 84 LEU A N 1
ATOM 673 C CA . LEU A 1 84 ? 1.842 7.487 15.276 1.00 87.81 84 LEU A CA 1
ATOM 674 C C . LEU A 1 84 ? 1.417 6.996 16.654 1.00 87.81 84 LEU A C 1
ATOM 676 O O . LEU A 1 84 ? 0.484 6.207 16.804 1.00 87.81 84 LEU A O 1
ATOM 680 N N . ASN A 1 85 ? 2.052 7.545 17.683 1.00 87.19 85 ASN A N 1
ATOM 681 C CA . ASN A 1 85 ? 1.562 7.421 19.048 1.00 87.19 85 ASN A CA 1
ATOM 682 C C . ASN A 1 85 ? 0.691 8.630 19.383 1.00 87.19 85 ASN A C 1
ATOM 684 O O . ASN A 1 85 ? 1.076 9.769 19.120 1.00 87.19 85 ASN A O 1
ATOM 688 N N . SER A 1 86 ? -0.476 8.376 19.971 1.00 83.31 86 SER A N 1
ATOM 689 C CA . SER A 1 86 ? -1.397 9.422 20.402 1.00 83.31 86 SER A CA 1
ATOM 690 C C . SER A 1 86 ? -0.719 10.348 21.408 1.00 83.31 86 SER A C 1
ATOM 692 O O . SER A 1 86 ? -0.216 9.897 22.439 1.00 83.31 86 SER A O 1
ATOM 694 N N . THR A 1 87 ? -0.749 11.651 21.138 1.00 76.06 87 THR A N 1
ATOM 695 C CA . THR A 1 87 ? -0.287 12.686 22.075 1.00 76.06 87 THR A CA 1
ATOM 696 C C . THR A 1 87 ? -1.381 13.084 23.076 1.00 76.06 87 THR A C 1
ATOM 698 O O . THR A 1 87 ? -1.114 13.847 23.997 1.00 76.06 87 THR A O 1
ATOM 701 N N . GLY A 1 88 ? -2.622 12.601 22.901 1.00 73.56 88 GLY A N 1
ATOM 702 C CA . GLY A 1 88 ? -3.775 12.937 23.751 1.00 73.56 88 GLY A CA 1
ATOM 703 C C . GLY A 1 88 ? -4.278 14.385 23.632 1.00 73.56 88 GLY A C 1
ATOM 704 O O . GLY A 1 88 ? -5.131 14.799 24.409 1.00 73.56 88 GLY A O 1
ATOM 705 N N . ILE A 1 89 ? -3.759 15.162 22.675 1.00 71.00 89 ILE A N 1
ATOM 706 C CA . ILE A 1 89 ? -4.061 16.589 22.483 1.00 71.00 89 ILE A CA 1
ATOM 707 C C . ILE A 1 89 ? -4.577 16.809 21.051 1.00 71.00 89 ILE A C 1
ATOM 709 O O . ILE A 1 89 ? -4.059 16.220 20.100 1.00 71.00 89 ILE A O 1
ATOM 713 N N . GLY A 1 90 ? -5.591 17.663 20.875 1.00 79.00 90 GLY A N 1
ATOM 714 C CA . GLY A 1 90 ? -6.125 18.036 19.557 1.00 79.00 90 GLY A CA 1
ATOM 715 C C . GLY A 1 90 ? -6.898 16.900 18.882 1.00 79.00 90 GLY A C 1
ATOM 716 O O . GLY A 1 90 ? -7.803 16.322 19.485 1.00 79.00 90 GLY A O 1
ATOM 717 N N . ASP A 1 91 ? -6.528 16.542 17.650 1.00 70.50 91 ASP A N 1
ATOM 718 C 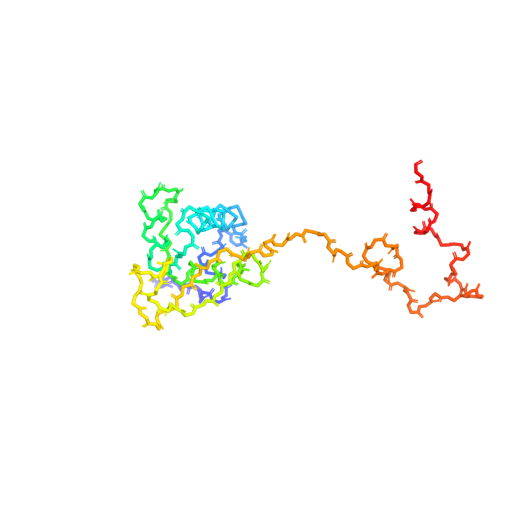CA . ASP A 1 91 ? -7.153 15.435 16.903 1.00 70.50 91 ASP A CA 1
ATOM 719 C C . ASP A 1 91 ? -6.966 14.063 17.602 1.00 70.50 91 ASP A C 1
ATOM 721 O O . ASP A 1 91 ? -7.691 13.113 17.317 1.00 70.50 91 ASP A O 1
ATOM 725 N N . PHE A 1 92 ? -6.052 13.967 18.578 1.00 76.19 92 PHE A N 1
ATOM 726 C CA . PHE A 1 92 ? -5.797 12.764 19.381 1.00 76.19 92 PHE A CA 1
ATOM 727 C C . PHE A 1 92 ? -6.602 12.690 20.692 1.00 76.19 92 PHE A C 1
ATOM 729 O O . PHE A 1 92 ? -6.467 11.720 21.431 1.00 76.19 92 PHE A O 1
ATOM 736 N N . SER A 1 93 ? -7.461 13.671 20.996 1.00 70.19 93 SER A N 1
ATOM 737 C CA . SER A 1 93 ? -8.152 13.775 22.301 1.00 70.19 93 SER A CA 1
ATOM 738 C C . SER A 1 93 ? -9.056 12.579 22.642 1.00 70.19 93 SER A C 1
ATOM 740 O O . SER A 1 93 ? -9.359 12.341 23.807 1.00 70.19 93 SER A O 1
ATOM 742 N N . ARG A 1 94 ? -9.504 11.815 21.635 1.00 71.06 94 ARG A N 1
ATOM 743 C CA . ARG A 1 94 ? -10.346 10.616 21.816 1.00 71.06 94 ARG A CA 1
ATOM 744 C C . ARG A 1 94 ? -9.543 9.345 22.119 1.00 71.06 94 ARG A C 1
ATOM 746 O O . ARG A 1 94 ? -10.140 8.302 22.367 1.00 71.06 94 ARG A O 1
ATOM 753 N N . ILE A 1 95 ? -8.213 9.409 22.069 1.00 77.31 95 ILE A N 1
ATOM 754 C CA . ILE A 1 95 ? -7.322 8.253 22.188 1.00 77.31 95 ILE A CA 1
ATOM 755 C C . ILE A 1 95 ? -6.367 8.493 23.354 1.00 77.31 95 ILE A C 1
ATOM 757 O O . ILE A 1 95 ? -5.716 9.533 23.429 1.00 77.31 95 ILE A O 1
ATOM 761 N N . GLN A 1 96 ? -6.239 7.504 24.241 1.00 76.25 96 GLN A N 1
ATOM 762 C CA . GLN A 1 96 ? -5.321 7.591 25.377 1.00 76.25 96 GLN A CA 1
ATOM 763 C C . GLN A 1 96 ? -3.885 7.884 24.908 1.00 76.25 96 GLN A C 1
ATOM 765 O O . GLN A 1 96 ? -3.443 7.296 23.913 1.00 76.25 96 GLN A O 1
ATOM 770 N N . PRO A 1 97 ? -3.154 8.774 25.599 1.00 79.12 97 PRO A N 1
ATOM 771 C CA . PRO A 1 97 ? -1.783 9.094 25.234 1.00 79.12 97 PRO A CA 1
ATOM 772 C C . PRO A 1 97 ? -0.913 7.830 25.250 1.00 79.12 97 PRO A C 1
ATOM 774 O O . PRO A 1 97 ? -1.042 6.982 26.131 1.00 79.12 97 PRO A O 1
ATOM 777 N N . GLY A 1 98 ? -0.059 7.680 24.238 1.00 79.38 98 GLY A N 1
ATOM 778 C CA . GLY A 1 98 ? 0.805 6.510 24.057 1.00 79.38 98 GLY A CA 1
ATOM 779 C C . GLY A 1 98 ? 0.170 5.321 23.324 1.00 79.38 98 GLY A C 1
ATOM 780 O O . GLY A 1 98 ? 0.892 4.390 22.973 1.00 79.38 98 GLY A O 1
ATOM 781 N N . LYS A 1 99 ? -1.140 5.329 23.026 1.00 86.06 99 LYS A N 1
ATOM 782 C CA . LYS A 1 99 ? -1.734 4.309 22.140 1.00 86.06 99 LYS A CA 1
ATOM 783 C C . LYS A 1 99 ? -1.339 4.550 20.679 1.00 86.06 99 LYS A C 1
ATOM 785 O O . LYS A 1 99 ? -1.343 5.689 20.210 1.00 86.06 99 LYS A O 1
ATOM 790 N N . LYS A 1 100 ? -1.076 3.463 19.946 1.00 87.44 100 LYS A N 1
ATOM 791 C CA . LYS A 1 100 ? -0.841 3.495 18.496 1.00 87.44 100 LYS A CA 1
ATOM 792 C C . LYS A 1 100 ? -2.101 3.902 17.736 1.00 87.44 100 LYS A C 1
ATOM 794 O O . LYS A 1 100 ? -3.193 3.399 18.005 1.00 87.44 100 LYS A O 1
ATOM 799 N N . CYS A 1 101 ? -1.931 4.790 16.772 1.00 88.94 101 CYS A N 1
ATOM 800 C CA . CYS A 1 101 ? -2.987 5.329 15.933 1.00 88.94 101 CYS A CA 1
ATOM 801 C C . CYS A 1 101 ? -2.450 5.651 14.536 1.00 88.94 101 CYS A C 1
ATOM 803 O O . CYS A 1 101 ? -1.246 5.752 14.321 1.00 88.94 101 CYS A O 1
ATOM 805 N N . TYR A 1 102 ? -3.365 5.797 13.590 1.00 89.88 102 TYR A N 1
ATOM 806 C CA . TYR A 1 102 ? -3.086 6.008 12.181 1.00 89.88 102 TYR A CA 1
ATOM 807 C C . TYR A 1 102 ? -3.755 7.299 11.748 1.00 89.88 102 TYR A C 1
ATOM 809 O O . TYR A 1 102 ? -4.911 7.553 12.094 1.00 89.88 102 TYR A O 1
ATOM 817 N N . LYS A 1 103 ? -3.040 8.113 10.980 1.00 89.62 103 LYS A N 1
ATOM 818 C CA . LYS A 1 103 ? -3.603 9.292 10.319 1.00 89.62 103 LYS A CA 1
ATOM 819 C C . LYS A 1 103 ? -3.279 9.247 8.834 1.00 89.62 103 LYS A C 1
ATOM 821 O O . LYS A 1 103 ? -2.336 8.571 8.421 1.00 89.62 103 LYS A O 1
ATOM 826 N N . ARG A 1 104 ? -4.015 10.017 8.037 1.00 86.38 104 ARG A N 1
ATOM 827 C CA . ARG A 1 104 ? -3.648 10.259 6.638 1.00 86.38 104 ARG A CA 1
ATOM 828 C C . ARG A 1 104 ? -2.286 10.954 6.588 1.00 86.38 104 ARG A C 1
ATOM 830 O O . ARG A 1 104 ? -2.065 11.922 7.323 1.00 86.38 104 ARG A O 1
ATOM 837 N N . CYS A 1 105 ? -1.387 10.488 5.726 1.00 79.88 105 CYS A N 1
ATOM 838 C CA . CYS A 1 105 ? -0.162 11.234 5.467 1.00 79.88 105 CYS A CA 1
ATOM 839 C C . CYS A 1 105 ? -0.537 12.589 4.835 1.00 79.88 105 CYS A C 1
ATOM 841 O O . CYS A 1 105 ? -1.370 12.639 3.928 1.00 79.88 105 CYS A O 1
ATOM 843 N N . LYS A 1 106 ? 0.016 13.703 5.337 1.00 68.44 106 LYS A N 1
ATOM 844 C CA . LYS A 1 106 ? -0.273 15.051 4.798 1.00 68.44 106 LYS A CA 1
ATOM 845 C C . LYS A 1 106 ? 0.311 15.240 3.398 1.00 68.44 106 LYS A C 1
ATOM 847 O O . LYS A 1 106 ? -0.280 15.940 2.585 1.00 68.44 106 LYS A O 1
ATOM 852 N N . ASP A 1 107 ? 1.400 14.535 3.119 1.00 57.81 107 ASP A N 1
ATOM 853 C CA . ASP A 1 107 ? 1.997 14.375 1.796 1.00 57.81 107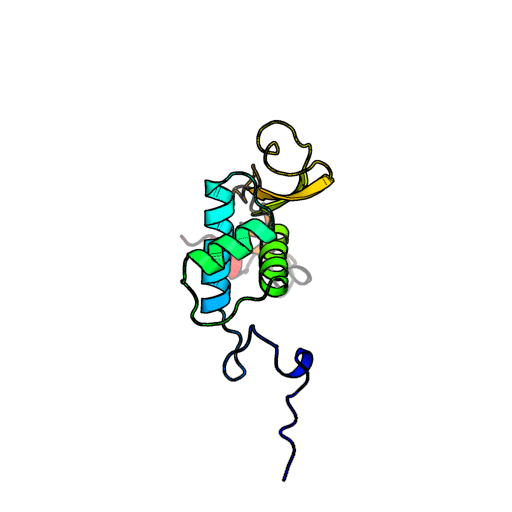 ASP A CA 1
ATOM 854 C C . ASP A 1 107 ? 1.356 13.225 1.014 1.00 57.81 107 ASP A C 1
ATOM 856 O O . ASP A 1 107 ? 2.021 12.645 0.158 1.00 57.81 107 ASP A O 1
ATOM 860 N N . GLY A 1 108 ? 0.103 12.862 1.350 1.00 49.06 108 GLY A N 1
ATOM 861 C CA . GLY A 1 108 ? -0.628 11.702 0.840 1.00 49.06 108 GLY A CA 1
ATOM 862 C C . GLY A 1 108 ? -0.303 11.475 -0.620 1.00 49.06 108 GLY A C 1
ATOM 863 O O . GLY A 1 108 ? -0.754 12.262 -1.447 1.00 49.06 108 GLY A O 1
ATOM 864 N N . GLY A 1 109 ? 0.555 10.470 -0.851 1.00 46.00 109 GLY A N 1
ATOM 865 C CA . GLY A 1 109 ? 1.433 10.329 -2.009 1.00 46.00 109 GLY A CA 1
ATOM 866 C C . GLY A 1 109 ? 1.049 11.226 -3.167 1.00 46.00 109 GLY A C 1
ATOM 867 O O . GLY A 1 109 ? 0.360 10.785 -4.081 1.00 46.00 109 GLY A O 1
ATOM 868 N N . ASN A 1 110 ? 1.459 12.496 -3.129 1.00 45.53 110 ASN A N 1
ATOM 869 C CA . ASN A 1 110 ? 1.368 13.303 -4.330 1.00 45.53 110 ASN A CA 1
ATOM 870 C C . ASN A 1 110 ? 2.245 12.546 -5.337 1.00 45.53 110 ASN A C 1
ATOM 872 O O . ASN A 1 110 ? 3.435 12.381 -5.060 1.00 45.53 110 ASN A O 1
ATOM 876 N N . PRO A 1 111 ? 1.743 12.120 -6.509 1.00 51.69 111 PRO A N 1
ATOM 877 C CA . PRO A 1 111 ? 2.588 11.525 -7.550 1.00 51.69 111 PRO A CA 1
ATOM 878 C C . PRO A 1 111 ? 3.646 12.509 -8.090 1.00 51.69 111 PRO A C 1
ATOM 880 O O . PRO A 1 111 ? 4.282 12.252 -9.106 1.00 51.69 111 PRO A O 1
ATOM 883 N N . LYS A 1 112 ? 3.788 13.683 -7.460 1.00 50.12 112 LYS A N 1
ATOM 884 C CA . LYS A 1 112 ? 4.402 14.893 -7.996 1.00 50.12 112 LYS A CA 1
ATOM 885 C C . LYS A 1 112 ? 5.920 14.892 -7.987 1.00 50.12 112 LYS A C 1
ATOM 887 O O . LYS A 1 112 ? 6.494 15.804 -8.562 1.00 50.12 112 LYS A O 1
ATOM 892 N N . GLU A 1 113 ? 6.560 13.871 -7.438 1.00 53.41 113 GLU A N 1
ATOM 893 C CA . GLU A 1 113 ? 7.991 13.666 -7.652 1.00 53.41 113 GLU A CA 1
ATOM 894 C C . GLU A 1 113 ? 8.254 12.211 -8.030 1.00 53.41 113 GLU A C 1
ATOM 896 O O . GLU A 1 113 ? 9.022 11.491 -7.395 1.00 53.41 113 GLU A O 1
ATOM 901 N N . GLN A 1 114 ? 7.610 11.759 -9.110 1.00 59.66 114 GLN A N 1
ATOM 902 C CA . GLN A 1 114 ? 8.245 10.750 -9.952 1.00 59.66 114 GLN A CA 1
ATOM 903 C C . GLN A 1 114 ? 9.663 11.247 -10.252 1.00 59.66 114 GLN A C 1
ATOM 905 O O . GLN A 1 114 ? 9.845 12.294 -10.873 1.00 59.66 114 GLN A O 1
ATOM 910 N N . GLY A 1 115 ? 10.673 10.548 -9.726 1.00 68.81 115 GLY A N 1
ATOM 911 C CA . GLY A 1 115 ? 12.063 10.947 -9.915 1.00 68.81 115 GLY A CA 1
ATOM 912 C C . GLY A 1 115 ? 12.366 11.092 -11.406 1.00 68.81 115 GLY A C 1
ATOM 913 O O . GLY A 1 115 ? 11.823 10.343 -12.214 1.00 68.81 115 GLY A O 1
ATOM 914 N N . ILE A 1 116 ? 13.251 12.019 -11.776 1.00 78.75 116 ILE A N 1
ATOM 915 C CA . ILE A 1 116 ? 13.595 12.348 -13.179 1.00 78.75 116 ILE A CA 1
ATOM 916 C C . ILE A 1 116 ? 13.946 11.098 -14.012 1.00 78.75 116 ILE A C 1
ATOM 918 O O . ILE A 1 116 ? 13.744 11.051 -15.219 1.00 78.75 116 ILE A O 1
ATOM 922 N N . LEU A 1 117 ? 14.448 10.048 -13.364 1.00 84.94 117 LEU A N 1
ATOM 923 C CA . LEU A 1 117 ? 14.756 8.775 -14.009 1.00 84.94 117 LEU A CA 1
ATOM 924 C C . LEU A 1 117 ? 13.502 7.992 -14.433 1.00 84.94 117 LEU A C 1
ATOM 926 O O . LEU A 1 117 ? 13.524 7.327 -15.458 1.00 84.94 117 LEU A O 1
ATOM 930 N N . SER A 1 118 ? 12.399 8.089 -13.693 1.00 83.81 118 SER A N 1
ATOM 931 C CA . SER A 1 118 ? 11.142 7.405 -14.031 1.00 83.81 118 SER A CA 1
ATOM 932 C C . SER A 1 118 ? 10.385 8.035 -15.205 1.00 83.81 118 SER A C 1
ATOM 934 O O . SER A 1 118 ? 9.533 7.375 -15.791 1.00 83.81 118 SER A O 1
ATOM 936 N N . SER A 1 119 ? 10.713 9.275 -15.584 1.00 83.31 119 SER A N 1
ATOM 937 C CA . SER A 1 119 ? 10.102 9.965 -16.726 1.00 83.31 119 SER A CA 1
ATOM 938 C C . SER A 1 119 ? 10.867 9.795 -18.045 1.00 83.31 119 SER A C 1
ATOM 940 O O . SER A 1 119 ? 10.392 10.257 -19.081 1.00 83.31 119 SER A O 1
ATOM 942 N N . ILE A 1 120 ? 12.029 9.131 -18.030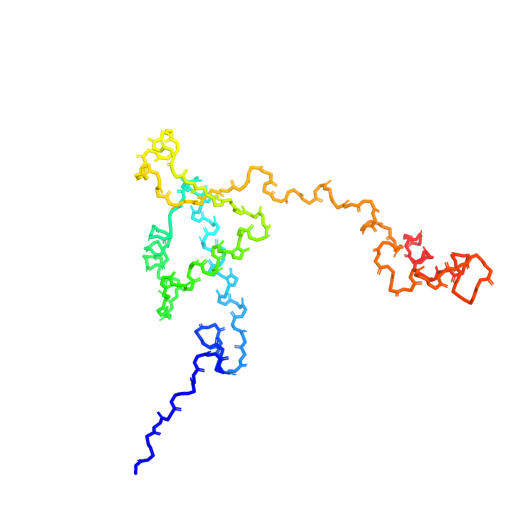 1.00 88.56 120 ILE A N 1
ATOM 943 C CA . ILE A 1 120 ? 12.897 8.933 -19.201 1.00 88.56 120 ILE A CA 1
ATOM 944 C C . ILE A 1 120 ? 13.113 7.427 -19.401 1.00 88.56 120 ILE A C 1
ATOM 946 O O . ILE A 1 120 ? 13.377 6.718 -18.426 1.00 88.56 120 ILE A O 1
ATOM 950 N N . PRO A 1 121 ? 13.097 6.910 -20.645 1.00 90.88 121 PRO A N 1
ATOM 951 C CA . PRO A 1 121 ? 13.251 5.476 -20.916 1.00 90.88 121 PRO A CA 1
ATOM 952 C C . PRO A 1 121 ? 14.517 4.851 -20.305 1.00 90.88 121 PRO A C 1
ATOM 954 O O . PRO A 1 121 ? 14.515 3.671 -19.960 1.00 90.88 121 PRO A O 1
ATOM 957 N N . CYS A 1 122 ? 15.591 5.626 -20.112 1.00 92.38 122 CYS A N 1
ATOM 958 C CA . CYS A 1 122 ? 16.824 5.156 -19.479 1.00 92.38 122 CYS A CA 1
ATOM 959 C C . CYS A 1 122 ? 16.653 4.688 -18.034 1.00 92.38 122 CYS A C 1
ATOM 961 O O . CYS A 1 122 ? 17.306 3.722 -17.649 1.00 92.38 122 CYS A O 1
ATOM 963 N N . GLY A 1 123 ? 15.824 5.352 -17.223 1.00 90.88 123 GLY A N 1
ATOM 964 C CA . GLY A 1 123 ? 15.752 5.042 -15.791 1.00 90.88 123 GLY A CA 1
ATOM 965 C C . GLY A 1 123 ? 15.025 3.739 -15.473 1.00 90.88 123 GLY A C 1
ATOM 966 O O . GLY A 1 123 ? 15.149 3.232 -14.362 1.00 90.88 123 GLY A O 1
ATOM 967 N N . VAL A 1 124 ? 14.321 3.174 -16.455 1.00 90.56 124 VAL A N 1
ATOM 968 C CA . VAL A 1 124 ? 13.669 1.858 -16.380 1.00 90.56 124 VAL A CA 1
ATOM 969 C C . VAL A 1 124 ? 14.249 0.860 -17.390 1.00 90.56 124 VAL A C 1
ATOM 971 O O . VAL A 1 124 ? 13.721 -0.238 -17.554 1.00 90.56 124 VAL A O 1
ATOM 974 N N . CYS A 1 125 ? 15.331 1.222 -18.090 1.00 92.88 125 CYS A N 1
ATOM 975 C CA . CYS A 1 125 ? 15.900 0.392 -19.145 1.00 92.88 125 CYS A CA 1
ATOM 976 C C . CYS A 1 125 ? 16.586 -0.855 -18.551 1.00 92.88 125 CYS A C 1
ATOM 978 O O . CYS A 1 125 ? 17.583 -0.720 -17.838 1.00 92.88 125 CYS A O 1
ATOM 980 N N . PRO A 1 126 ? 16.154 -2.082 -18.906 1.00 91.56 126 PRO A N 1
ATOM 981 C CA . PRO A 1 126 ? 16.740 -3.316 -18.373 1.00 91.56 126 PRO A CA 1
ATOM 982 C C . PRO A 1 126 ? 18.162 -3.585 -18.888 1.00 91.56 126 PRO A C 1
ATOM 984 O O . PRO A 1 126 ? 18.832 -4.496 -18.411 1.00 91.56 126 PRO A O 1
ATOM 987 N N . ARG A 1 127 ? 18.610 -2.825 -19.893 1.00 91.81 127 ARG A N 1
ATOM 988 C CA . ARG A 1 127 ? 19.917 -2.956 -20.553 1.00 91.81 127 ARG A CA 1
ATOM 989 C C . ARG A 1 127 ? 20.787 -1.715 -20.388 1.00 91.81 127 ARG A C 1
ATOM 991 O O . ARG A 1 127 ? 21.727 -1.525 -21.152 1.00 91.81 127 ARG A O 1
ATOM 998 N N . LEU A 1 128 ? 20.481 -0.862 -19.408 1.00 92.88 128 LEU A N 1
ATOM 999 C CA . LEU A 1 128 ? 21.219 0.381 -19.180 1.00 92.88 128 LEU A CA 1
ATOM 1000 C C . LEU A 1 128 ? 22.727 0.139 -19.003 1.00 92.88 128 LEU A C 1
ATOM 1002 O O . LEU A 1 128 ? 23.525 0.900 -19.537 1.00 92.88 128 LEU A O 1
ATOM 1006 N N . THR A 1 129 ? 23.109 -0.938 -18.310 1.00 94.25 129 THR A N 1
ATOM 1007 C CA . THR A 1 129 ? 24.514 -1.312 -18.066 1.00 94.25 129 THR A CA 1
ATOM 1008 C C . THR A 1 129 ? 25.280 -1.675 -19.332 1.00 94.25 129 THR A C 1
ATOM 1010 O O . THR A 1 129 ? 26.494 -1.506 -19.377 1.00 94.25 129 THR A O 1
ATOM 1013 N N . ASP A 1 130 ? 24.574 -2.153 -20.355 1.00 93.88 130 ASP A N 1
ATOM 1014 C CA . ASP A 1 130 ? 25.155 -2.629 -21.611 1.00 93.88 130 ASP A CA 1
ATOM 1015 C C . ASP A 1 130 ? 25.149 -1.525 -22.690 1.00 93.88 130 ASP A C 1
ATOM 1017 O O . ASP A 1 130 ? 25.675 -1.710 -23.789 1.00 93.88 130 ASP A O 1
ATOM 1021 N N . CYS A 1 131 ? 24.533 -0.373 -22.395 1.00 94.75 131 CYS A N 1
ATOM 1022 C CA . CYS A 1 131 ? 24.320 0.713 -23.342 1.00 94.75 131 CYS A CA 1
ATOM 1023 C C . CYS A 1 131 ? 25.555 1.615 -23.436 1.00 94.75 131 CYS A C 1
ATOM 1025 O O . CYS A 1 131 ? 25.915 2.307 -22.483 1.00 94.75 131 CYS A O 1
ATOM 1027 N N . THR A 1 132 ? 26.194 1.644 -24.605 1.00 94.31 132 THR A N 1
ATOM 1028 C CA . THR A 1 132 ? 27.384 2.467 -24.863 1.00 94.31 132 THR A CA 1
ATOM 1029 C C . THR A 1 132 ? 27.301 3.129 -26.241 1.00 94.31 132 THR A C 1
ATOM 1031 O O . THR A 1 132 ? 26.698 2.562 -27.150 1.00 94.31 132 THR A O 1
ATOM 1034 N N . PRO A 1 133 ? 27.893 4.323 -26.448 1.00 92.69 133 PRO A N 1
ATOM 1035 C CA . PRO A 1 133 ? 27.797 5.044 -27.723 1.00 92.69 133 PRO A CA 1
ATOM 1036 C C . PRO A 1 133 ? 28.222 4.235 -28.957 1.00 92.69 133 PRO A C 1
ATOM 1038 O O . PRO A 1 133 ? 27.631 4.428 -30.024 1.00 92.69 133 PRO A O 1
ATOM 1041 N N . ASP A 1 134 ? 29.193 3.332 -28.789 1.00 91.62 134 ASP A N 1
ATOM 1042 C CA . ASP A 1 134 ? 29.802 2.516 -29.849 1.00 91.62 134 ASP A CA 1
ATOM 1043 C C . ASP A 1 134 ? 29.516 1.007 -29.691 1.00 91.62 134 ASP A C 1
ATOM 1045 O O . ASP A 1 134 ? 30.120 0.175 -30.367 1.00 91.62 134 ASP A O 1
ATOM 1049 N N . GLY A 1 135 ? 28.607 0.640 -28.782 1.00 90.44 135 GLY A N 1
ATOM 1050 C CA . GLY A 1 135 ? 28.211 -0.746 -28.536 1.00 90.44 135 GLY A CA 1
ATOM 1051 C C . GLY A 1 135 ? 27.074 -1.232 -29.435 1.00 90.44 135 GLY A C 1
ATOM 1052 O O . GLY A 1 135 ? 26.423 -0.460 -30.135 1.00 90.44 135 GLY A O 1
ATOM 1053 N N . ILE A 1 136 ? 26.791 -2.538 -29.358 1.00 90.31 136 ILE A N 1
ATOM 1054 C CA . ILE A 1 136 ? 25.636 -3.167 -30.030 1.00 90.31 136 ILE A CA 1
ATOM 1055 C C . ILE A 1 136 ? 24.321 -2.564 -29.513 1.00 90.31 136 ILE A C 1
ATOM 1057 O O . ILE A 1 136 ? 23.373 -2.367 -30.269 1.00 90.31 136 ILE A O 1
ATOM 1061 N N . ILE A 1 137 ? 24.276 -2.250 -28.216 1.00 92.50 137 ILE A N 1
ATOM 1062 C CA . ILE A 1 137 ? 23.204 -1.481 -27.590 1.00 92.50 137 ILE A CA 1
ATOM 1063 C C . ILE A 1 137 ? 23.724 -0.051 -27.464 1.00 92.50 137 ILE A C 1
ATOM 1065 O O . ILE A 1 137 ? 24.613 0.219 -26.658 1.00 92.50 137 ILE A O 1
ATOM 1069 N N . SER A 1 138 ? 23.188 0.850 -28.287 1.00 92.56 138 SER A N 1
ATOM 1070 C CA . SER A 1 138 ? 23.632 2.241 -28.371 1.00 92.56 138 SER A CA 1
ATOM 1071 C C . SER A 1 138 ? 22.472 3.206 -28.154 1.00 92.56 138 SER A C 1
ATOM 1073 O O . SER A 1 138 ? 21.372 2.958 -28.657 1.00 92.56 138 SER A O 1
ATOM 1075 N N . PRO A 1 139 ? 22.699 4.345 -27.470 1.00 92.06 139 PRO A N 1
ATOM 1076 C CA . PRO A 1 139 ? 21.692 5.393 -27.362 1.00 92.06 139 PRO A CA 1
ATOM 1077 C C . PRO A 1 139 ? 21.317 5.981 -28.731 1.00 92.06 139 PRO A C 1
ATOM 1079 O O . PRO A 1 139 ? 20.202 6.461 -28.885 1.00 92.06 139 PRO A O 1
ATOM 1082 N N . LYS A 1 140 ? 22.214 5.911 -29.731 1.00 91.75 140 LYS A N 1
ATOM 1083 C CA . LYS A 1 140 ? 21.988 6.448 -31.087 1.00 91.75 140 LYS A CA 1
ATOM 1084 C C . LYS A 1 140 ? 20.956 5.653 -31.892 1.00 91.75 140 LYS A C 1
ATOM 1086 O O . LYS A 1 140 ? 20.363 6.198 -32.809 1.00 91.75 140 LYS A O 1
ATOM 1091 N N . THR A 1 141 ? 20.788 4.369 -31.580 1.00 91.44 141 THR A N 1
ATOM 1092 C CA . THR A 1 141 ? 19.877 3.439 -32.272 1.00 91.44 141 THR A CA 1
ATOM 1093 C C . THR A 1 141 ? 18.853 2.854 -31.295 1.00 91.44 141 THR A C 1
ATOM 1095 O O . THR A 1 141 ? 18.429 1.703 -31.426 1.00 91.44 141 THR A O 1
ATOM 1098 N N . CYS A 1 142 ? 18.538 3.593 -30.229 1.00 92.94 142 CYS A N 1
ATOM 1099 C CA . CYS A 1 142 ? 17.735 3.090 -29.126 1.00 92.94 142 CYS A CA 1
ATOM 1100 C C . CYS A 1 142 ? 16.238 3.172 -29.444 1.00 92.94 142 CYS A C 1
ATOM 1102 O O . CYS A 1 142 ? 15.625 4.230 -29.345 1.00 92.94 142 CYS A O 1
ATOM 1104 N N . VAL A 1 143 ? 15.625 2.008 -29.672 1.00 92.62 143 VAL A N 1
ATOM 1105 C CA . VAL A 1 143 ? 14.180 1.863 -29.931 1.00 92.62 143 VAL A CA 1
ATOM 1106 C C . VAL A 1 143 ? 13.307 2.465 -28.820 1.00 92.62 143 VAL A C 1
ATOM 1108 O O . VAL A 1 143 ? 12.202 2.928 -29.090 1.00 92.62 143 VAL A O 1
ATOM 1111 N N . TYR A 1 144 ? 13.766 2.452 -27.563 1.00 92.19 144 TYR A N 1
ATOM 1112 C CA . TYR A 1 144 ? 13.016 3.047 -26.450 1.00 92.19 144 TYR A CA 1
ATOM 1113 C C . TYR A 1 144 ? 13.023 4.575 -26.489 1.00 92.19 144 TYR A C 1
ATOM 1115 O O . TYR A 1 144 ? 12.042 5.181 -26.075 1.00 92.19 144 TYR A O 1
ATOM 1123 N N . PHE A 1 145 ? 14.113 5.186 -26.964 1.00 90.88 145 PHE A N 1
ATOM 1124 C CA . PHE A 1 145 ? 14.175 6.633 -27.143 1.00 90.88 145 PHE A CA 1
ATOM 1125 C C . PHE A 1 145 ? 13.361 7.075 -28.351 1.00 90.88 145 PHE A C 1
ATOM 1127 O O . PHE A 1 145 ? 12.601 8.025 -28.212 1.00 90.88 145 PHE A O 1
ATOM 1134 N N . ASP A 1 146 ? 13.454 6.362 -29.475 1.00 91.06 146 ASP A N 1
ATOM 1135 C CA . ASP A 1 146 ? 12.678 6.684 -30.679 1.00 91.06 146 ASP A CA 1
ATOM 1136 C C . ASP A 1 146 ? 11.174 6.674 -30.374 1.00 91.06 146 ASP A C 1
ATOM 1138 O O . ASP A 1 146 ? 10.500 7.684 -30.536 1.00 91.06 146 ASP A O 1
ATOM 1142 N N . LYS A 1 147 ? 10.668 5.590 -29.768 1.00 91.19 147 LYS A N 1
ATOM 1143 C CA . LYS A 1 147 ? 9.257 5.488 -29.350 1.00 91.19 147 LYS A CA 1
ATOM 1144 C C . LYS A 1 147 ? 8.824 6.526 -28.315 1.00 91.19 147 LYS A C 1
ATOM 1146 O O . LYS A 1 147 ? 7.633 6.759 -28.169 1.00 91.19 147 LYS A O 1
ATOM 1151 N N . TRP A 1 148 ? 9.757 7.048 -27.522 1.00 90.00 148 TRP A N 1
ATOM 1152 C CA . TRP A 1 148 ? 9.455 8.050 -26.500 1.00 90.00 148 TRP A CA 1
ATOM 1153 C C . TRP A 1 148 ? 9.455 9.474 -27.073 1.00 90.00 148 TRP A C 1
ATOM 1155 O O . TRP A 1 148 ? 8.767 10.337 -26.538 1.00 90.00 148 TRP A O 1
ATOM 1165 N N . LEU A 1 149 ? 10.216 9.721 -28.145 1.00 89.25 149 LEU A N 1
ATOM 1166 C CA . LEU A 1 149 ? 10.258 11.000 -28.860 1.00 89.25 149 LEU A CA 1
ATOM 1167 C C . LEU A 1 149 ? 9.194 11.108 -29.963 1.00 89.25 149 LEU A C 1
ATOM 1169 O O . LEU A 1 149 ? 8.801 12.224 -30.303 1.00 89.25 149 LEU A O 1
ATOM 1173 N N . ASP A 1 150 ? 8.730 9.980 -30.499 1.00 86.31 150 ASP A N 1
ATOM 1174 C CA . ASP A 1 150 ? 7.590 9.911 -31.413 1.00 86.31 150 ASP A CA 1
ATOM 1175 C C . ASP A 1 150 ? 6.278 10.122 -30.627 1.00 86.31 150 ASP A C 1
ATOM 1177 O O . ASP A 1 150 ? 5.789 9.210 -29.956 1.00 86.31 150 ASP A O 1
ATOM 1181 N N . PHE A 1 151 ? 5.732 11.343 -30.688 1.00 57.94 151 PHE A N 1
ATOM 1182 C CA . PHE A 1 151 ? 4.427 11.723 -30.121 1.00 57.94 151 PHE A CA 1
ATOM 1183 C C . PHE A 1 151 ? 3.267 11.480 -31.092 1.00 57.94 151 PHE A C 1
ATOM 1185 O O . PHE A 1 151 ? 3.409 11.827 -32.289 1.00 57.94 151 PHE A O 1
#